Protein AF-A0A3N4W0P9-F1 (afdb_monomer)

Solvent-accessible surface area (backbone atoms only — not comparable to full-atom values): 6816 Å² total; per-residue (Å²): 141,80,86,65,71,67,56,56,59,53,51,50,53,53,49,53,49,34,47,52,51,30,51,52,28,47,51,55,32,51,57,43,63,68,37,85,79,56,54,62,72,59,41,52,51,31,51,51,50,31,51,53,30,47,50,51,33,44,52,51,45,23,78,71,71,72,51,68,62,88,84,57,79,78,70,51,73,68,54,54,52,49,53,51,51,54,50,50,52,52,53,51,50,52,53,52,52,55,53,50,51,54,52,52,55,58,50,56,64,56,56,66,71,68,74,78,84,80,132

Sequence (119 aa):
MFTFVGHNVLVTKKIDTALKDLTKALEKHAQIVGLKPVPRKKAGRAAAELRSAAATYANIVEAKTGQTNPFIDFLDPATIDSLSKERELIVAHKAAEDDAQKKSEKKSDTVEAKAADGE

pLDDT: mean 78.69, std 15.85, range [40.81, 95.69]

Structure (mmCIF, N/CA/C/O backbone):
data_AF-A0A3N4W0P9-F1
#
_entry.id   AF-A0A3N4W0P9-F1
#
loop_
_atom_site.group_PDB
_atom_site.id
_atom_site.type_symbol
_atom_site.label_atom_id
_atom_site.label_alt_id
_atom_site.label_comp_id
_atom_site.label_asym_id
_atom_site.label_entity_id
_atom_site.label_seq_id
_atom_site.pdbx_PDB_ins_code
_atom_site.Cartn_x
_atom_site.Cartn_y
_atom_site.Cartn_z
_atom_site.occupancy
_atom_site.B_iso_or_equiv
_atom_site.auth_seq_id
_atom_site.auth_comp_id
_atom_site.auth_asym_id
_atom_site.auth_atom_id
_atom_site.pdbx_PDB_model_num
ATOM 1 N N . MET A 1 1 ? -26.167 14.818 29.355 1.00 44.38 1 MET A N 1
ATOM 2 C CA . MET A 1 1 ? -25.436 15.832 28.566 1.00 44.38 1 MET A CA 1
ATOM 3 C C . MET A 1 1 ? -24.062 15.251 28.255 1.00 44.38 1 MET A C 1
ATOM 5 O O . MET A 1 1 ? -23.219 15.261 29.134 1.00 44.38 1 MET A O 1
ATOM 9 N N . PHE A 1 2 ? -23.861 14.640 27.084 1.00 44.88 2 PHE A N 1
ATOM 10 C CA . PHE A 1 2 ? -22.544 14.131 26.678 1.00 44.88 2 PHE A CA 1
ATOM 11 C C . PHE A 1 2 ? -22.329 14.332 25.172 1.00 44.88 2 PHE A C 1
ATOM 13 O O . PHE A 1 2 ? -23.239 14.224 24.354 1.00 44.88 2 PHE A O 1
ATOM 20 N N . THR A 1 3 ? -21.107 14.730 24.852 1.00 45.91 3 THR A N 1
ATOM 21 C CA . THR A 1 3 ? -20.593 15.365 23.637 1.00 45.91 3 THR A CA 1
ATOM 22 C C . THR A 1 3 ? -20.439 14.397 22.455 1.00 45.91 3 THR A C 1
ATOM 24 O O . THR A 1 3 ? -19.350 13.898 22.180 1.00 45.91 3 THR A O 1
ATOM 27 N N . PHE A 1 4 ? -21.508 14.155 21.689 1.00 48.75 4 PHE A N 1
ATOM 28 C CA . PHE A 1 4 ? -21.428 13.274 20.505 1.00 48.75 4 PHE A CA 1
ATOM 29 C C . PHE A 1 4 ? -21.184 14.000 19.165 1.00 48.75 4 PHE A C 1
ATOM 31 O O . PHE A 1 4 ? -20.782 13.383 18.179 1.00 48.75 4 PHE A O 1
ATOM 38 N N . VAL A 1 5 ? -21.352 15.326 19.116 1.00 52.59 5 VAL A N 1
ATOM 39 C CA . VAL A 1 5 ? -21.256 16.086 17.853 1.00 52.59 5 VAL A CA 1
ATOM 40 C C . VAL A 1 5 ? -19.799 16.313 17.414 1.00 52.59 5 VAL A C 1
ATOM 42 O O . VAL A 1 5 ? -19.497 16.271 16.225 1.00 52.59 5 VAL A O 1
ATOM 45 N N . GLY A 1 6 ? -18.860 16.482 18.352 1.00 52.84 6 GLY A N 1
ATOM 46 C CA . GLY A 1 6 ? -17.456 16.781 18.026 1.00 52.84 6 GLY A CA 1
ATOM 47 C C . GLY A 1 6 ? -16.653 15.592 17.480 1.00 52.84 6 GLY A C 1
ATOM 48 O O . GLY A 1 6 ? -15.791 15.771 16.621 1.00 52.84 6 GLY A O 1
ATOM 49 N N . HIS A 1 7 ? -16.948 14.372 17.940 1.00 55.25 7 HIS A N 1
ATOM 50 C CA . HIS A 1 7 ? -16.196 13.177 17.549 1.00 55.25 7 HIS A CA 1
ATOM 51 C C . HIS A 1 7 ? -16.426 12.808 16.078 1.00 55.25 7 HIS A C 1
ATOM 53 O O . HIS A 1 7 ? -15.456 12.599 15.353 1.00 55.25 7 HIS A O 1
ATOM 59 N N . ASN A 1 8 ? -17.678 12.822 15.608 1.00 58.75 8 ASN A N 1
ATOM 60 C CA . ASN A 1 8 ? -18.013 12.478 14.221 1.00 58.75 8 ASN A CA 1
ATOM 61 C C . ASN A 1 8 ? -17.370 13.425 13.200 1.00 58.75 8 ASN A C 1
ATOM 63 O O . ASN A 1 8 ? -16.827 12.972 12.199 1.00 58.75 8 ASN A O 1
ATOM 67 N N . VAL A 1 9 ? -17.335 14.728 13.490 1.00 61.56 9 VAL A N 1
ATOM 68 C CA . VAL A 1 9 ? -16.735 15.738 12.601 1.00 61.56 9 VAL A CA 1
ATOM 69 C C . VAL A 1 9 ? -15.217 15.563 12.459 1.00 61.56 9 VAL A C 1
ATOM 71 O O . VAL A 1 9 ? -14.642 15.905 11.429 1.00 61.56 9 VAL A O 1
ATOM 74 N N . LEU A 1 10 ? -14.534 15.047 13.484 1.00 62.66 10 LEU A N 1
ATOM 75 C CA . LEU A 1 10 ? -13.097 14.760 13.410 1.00 62.66 10 LEU A CA 1
ATOM 76 C C . LEU A 1 10 ? -12.804 13.420 12.727 1.00 62.66 10 LEU A C 1
ATOM 78 O O . LEU A 1 10 ? -11.766 13.289 12.076 1.00 62.66 10 LEU A O 1
ATOM 82 N N . VAL A 1 11 ? -13.699 12.438 12.868 1.00 67.69 11 VAL A N 1
ATOM 83 C CA . VAL A 1 11 ? -13.605 11.153 12.164 1.00 67.69 11 VAL A CA 1
ATOM 84 C C . VAL A 1 11 ? -13.720 11.360 10.657 1.00 67.69 11 VAL A C 1
ATOM 86 O O . VAL A 1 11 ? -12.833 10.922 9.925 1.00 67.69 11 VAL A O 1
ATOM 89 N N . THR A 1 12 ? -14.740 12.095 10.208 1.00 74.44 12 THR A N 1
ATOM 90 C CA . THR A 1 12 ? -14.949 12.371 8.781 1.00 74.44 12 THR A CA 1
ATOM 91 C C . THR A 1 12 ? -13.759 13.102 8.177 1.00 74.44 12 THR A C 1
ATOM 93 O O . THR A 1 12 ? -13.199 12.633 7.199 1.00 74.44 12 THR A O 1
ATOM 96 N N . LYS A 1 13 ? -13.242 14.147 8.835 1.00 82.38 13 LYS A N 1
ATOM 97 C CA . LYS A 1 13 ? -12.074 14.902 8.341 1.00 82.38 13 LYS A CA 1
ATOM 98 C C . LYS A 1 13 ? -10.825 14.045 8.118 1.00 82.38 13 LYS A C 1
ATOM 100 O O . LYS A 1 13 ? -10.103 14.260 7.143 1.00 82.38 13 LYS A O 1
ATOM 105 N N . LYS A 1 14 ? -10.527 13.106 9.023 1.00 84.94 14 LYS A N 1
ATOM 106 C CA . LYS A 1 14 ? -9.355 12.221 8.884 1.00 84.94 14 LYS A CA 1
ATOM 107 C C . LYS A 1 14 ? -9.538 11.225 7.743 1.00 84.94 14 LYS A C 1
ATOM 109 O O . LYS A 1 14 ? -8.607 11.039 6.964 1.00 84.94 14 LYS A O 1
ATOM 114 N N . ILE A 1 15 ? -10.731 10.643 7.628 1.00 87.50 15 ILE A N 1
ATOM 115 C CA . ILE A 1 15 ? -11.087 9.743 6.527 1.00 87.50 15 ILE A CA 1
ATOM 116 C C . ILE A 1 15 ? -11.045 10.502 5.195 1.00 87.50 15 ILE A C 1
ATOM 118 O O . ILE A 1 15 ? -10.414 10.027 4.262 1.00 87.50 15 ILE A O 1
ATOM 122 N N . ASP A 1 16 ? -11.606 11.710 5.125 1.00 89.44 16 ASP A N 1
ATOM 123 C CA . ASP A 1 16 ? -11.616 12.553 3.923 1.00 89.44 16 ASP A CA 1
ATOM 124 C C . ASP A 1 16 ? -10.204 12.939 3.476 1.00 89.44 16 ASP A C 1
ATOM 126 O O . ASP A 1 16 ? -9.915 13.007 2.283 1.00 89.44 16 ASP A O 1
ATOM 130 N N . THR A 1 17 ? -9.310 13.206 4.430 1.00 91.62 17 THR A N 1
ATOM 131 C CA . THR A 1 17 ? -7.910 13.536 4.130 1.00 91.62 17 THR A CA 1
ATOM 132 C C . THR A 1 17 ? -7.192 12.318 3.553 1.00 91.62 17 THR A C 1
ATOM 134 O O . THR A 1 17 ? -6.601 12.409 2.481 1.00 91.62 17 THR A O 1
ATOM 137 N N . ALA A 1 18 ? -7.321 11.160 4.205 1.00 90.00 18 ALA A N 1
ATOM 138 C CA . ALA A 1 18 ? -6.741 9.911 3.722 1.00 90.00 18 ALA A CA 1
ATOM 139 C C . ALA A 1 18 ? -7.329 9.475 2.370 1.00 90.00 18 ALA A C 1
ATOM 141 O O . ALA A 1 18 ? -6.603 8.982 1.510 1.00 90.00 18 ALA A O 1
ATOM 142 N N . LEU A 1 19 ? -8.628 9.707 2.154 1.00 91.31 19 LEU A N 1
ATOM 143 C CA . LEU A 1 19 ? -9.306 9.454 0.885 1.00 91.31 19 LEU A CA 1
ATOM 144 C C . LEU A 1 19 ? -8.720 10.333 -0.217 1.00 91.31 19 LEU A C 1
ATOM 146 O O . LEU A 1 19 ? -8.367 9.820 -1.272 1.00 91.31 19 LEU A O 1
ATOM 150 N N . LYS A 1 20 ? -8.547 11.638 0.030 1.00 93.81 20 LYS A N 1
ATOM 151 C CA . LYS A 1 20 ? -7.922 12.551 -0.942 1.00 93.81 20 LYS A CA 1
ATOM 152 C C . LYS A 1 20 ? -6.513 12.106 -1.320 1.00 93.81 20 LYS A C 1
ATOM 154 O O . LYS A 1 20 ? -6.154 12.167 -2.495 1.00 93.81 20 LYS A O 1
ATOM 159 N N . ASP A 1 21 ? -5.720 11.669 -0.349 1.00 93.06 21 ASP A N 1
ATOM 160 C CA . ASP A 1 21 ? -4.359 11.195 -0.606 1.00 93.06 21 ASP A CA 1
ATOM 161 C C . ASP A 1 21 ? -4.358 9.887 -1.409 1.00 93.06 21 ASP A C 1
ATOM 163 O O . ASP A 1 21 ? -3.576 9.743 -2.353 1.00 93.06 21 ASP A O 1
ATOM 167 N N . LEU A 1 22 ? -5.293 8.977 -1.119 1.00 92.62 22 LEU A N 1
ATOM 168 C CA . LEU A 1 22 ? -5.515 7.768 -1.910 1.00 92.62 22 LEU A CA 1
ATOM 169 C C . LEU A 1 22 ? -5.917 8.090 -3.356 1.00 92.62 22 LEU A C 1
ATOM 171 O O . LEU A 1 22 ? -5.337 7.532 -4.288 1.00 92.62 22 LEU A O 1
ATOM 175 N N . THR A 1 23 ? -6.859 9.012 -3.566 1.00 95.69 23 THR A N 1
ATOM 176 C CA . THR A 1 23 ? -7.292 9.427 -4.909 1.00 95.69 23 THR A CA 1
ATOM 177 C C . THR A 1 23 ? -6.134 10.022 -5.707 1.00 95.69 23 THR A C 1
ATOM 179 O O . THR A 1 23 ? -5.910 9.622 -6.847 1.00 95.69 23 THR A O 1
ATOM 182 N N . LYS A 1 24 ? -5.322 10.898 -5.101 1.00 95.06 24 LYS A N 1
ATOM 183 C CA . LYS A 1 24 ? -4.128 11.457 -5.760 1.00 95.06 24 LYS A CA 1
ATOM 184 C C . LYS A 1 24 ? -3.121 10.377 -6.150 1.00 95.06 24 LYS A C 1
ATOM 186 O O . LYS A 1 24 ? -2.529 10.441 -7.228 1.00 95.06 24 LYS A O 1
ATOM 191 N N . ALA A 1 25 ? -2.909 9.384 -5.286 1.00 93.94 25 ALA A N 1
ATOM 192 C CA . ALA A 1 25 ? -2.009 8.275 -5.583 1.00 93.94 25 ALA A CA 1
ATOM 193 C C . ALA A 1 25 ? -2.535 7.412 -6.746 1.00 93.94 25 ALA A C 1
ATOM 195 O O . ALA A 1 25 ? -1.754 7.020 -7.616 1.00 93.94 25 ALA A O 1
ATOM 196 N N . LEU A 1 26 ? -3.852 7.174 -6.805 1.00 95.06 26 LEU A N 1
ATOM 197 C CA . LEU A 1 26 ? -4.514 6.485 -7.919 1.00 95.06 26 LEU A CA 1
ATOM 198 C C . LEU A 1 26 ? -4.356 7.249 -9.234 1.00 95.06 26 LEU A C 1
ATOM 200 O O . LEU A 1 26 ? -3.934 6.664 -10.230 1.00 95.06 26 LEU A O 1
ATOM 204 N N . GLU A 1 27 ? -4.630 8.553 -9.234 1.00 95.62 27 GLU A N 1
ATOM 205 C CA . GLU A 1 27 ? -4.474 9.409 -10.413 1.00 95.62 27 GLU A CA 1
ATOM 206 C C . GLU A 1 27 ? -3.031 9.397 -10.925 1.00 95.62 27 GLU A C 1
ATOM 208 O O . GLU A 1 27 ? -2.789 9.172 -12.111 1.00 95.62 27 GLU A O 1
ATOM 213 N N . LYS A 1 28 ? -2.050 9.561 -10.029 1.00 94.06 28 LYS A N 1
ATOM 214 C CA . LYS A 1 28 ? -0.624 9.524 -10.381 1.00 94.06 28 LYS A CA 1
ATOM 215 C C . LYS A 1 28 ? -0.214 8.163 -10.948 1.00 94.06 28 LYS A C 1
ATOM 217 O O . LYS A 1 28 ? 0.540 8.100 -11.922 1.00 94.06 28 LYS A O 1
ATOM 222 N N . HIS A 1 29 ? -0.700 7.070 -10.360 1.00 93.75 29 HIS A N 1
ATOM 223 C CA . HIS A 1 29 ? -0.441 5.726 -10.865 1.00 93.75 29 HIS A CA 1
ATOM 224 C C . HIS A 1 29 ? -1.044 5.526 -12.262 1.00 93.75 29 HIS A C 1
ATOM 226 O O . HIS A 1 29 ? -0.331 5.096 -13.171 1.00 93.75 29 HIS A O 1
ATOM 232 N N . ALA A 1 30 ? -2.307 5.914 -12.458 1.00 93.56 30 ALA A N 1
ATOM 233 C CA . ALA A 1 30 ? -2.996 5.835 -13.743 1.00 93.56 30 ALA A CA 1
ATOM 234 C C . ALA A 1 30 ? -2.290 6.664 -14.827 1.00 93.56 30 ALA A C 1
ATOM 236 O O . ALA A 1 30 ? -2.066 6.164 -15.928 1.00 93.56 30 ALA A O 1
ATOM 237 N N . GLN A 1 31 ? -1.855 7.886 -14.503 1.00 93.75 31 GLN A N 1
ATOM 238 C CA . GLN A 1 31 ? -1.086 8.732 -15.420 1.00 93.75 31 GLN A CA 1
ATOM 239 C C . GLN A 1 31 ? 0.205 8.051 -15.876 1.00 93.75 31 GLN A C 1
ATOM 241 O O . GLN A 1 31 ? 0.508 8.059 -17.062 1.00 93.75 31 GLN A O 1
ATOM 246 N N .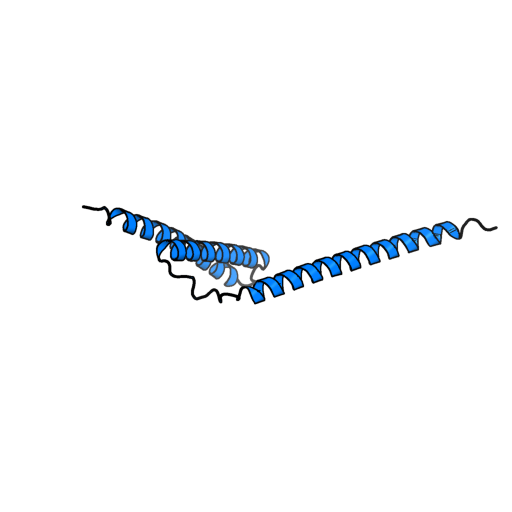 ILE A 1 32 ? 0.961 7.440 -14.959 1.00 91.75 32 ILE A N 1
ATOM 247 C CA . ILE A 1 32 ? 2.249 6.810 -15.282 1.00 91.75 32 ILE A CA 1
ATOM 248 C C . ILE A 1 32 ? 2.066 5.515 -16.079 1.00 91.75 32 ILE A C 1
ATOM 250 O O . ILE A 1 32 ? 2.840 5.254 -17.001 1.00 91.75 32 ILE A O 1
ATOM 254 N N . VAL A 1 33 ? 1.066 4.703 -15.731 1.00 91.81 33 VAL A N 1
ATOM 255 C CA . VAL A 1 33 ? 0.764 3.439 -16.423 1.00 91.81 33 VAL A CA 1
ATOM 256 C C . VAL A 1 33 ? 0.104 3.683 -17.784 1.00 91.81 33 VAL A C 1
ATOM 258 O O . VAL A 1 33 ? 0.271 2.876 -18.693 1.00 91.81 33 VAL A O 1
ATOM 261 N N . GLY A 1 34 ? -0.579 4.815 -17.959 1.00 90.19 34 GLY A N 1
ATOM 262 C CA . GLY A 1 34 ? -1.138 5.245 -19.241 1.00 90.19 34 GLY A CA 1
ATOM 263 C C . GLY A 1 34 ? -0.098 5.723 -20.263 1.00 90.19 34 GLY A C 1
ATOM 264 O O . GLY A 1 34 ? -0.423 5.844 -21.443 1.00 90.19 34 GLY A O 1
ATOM 265 N N . LEU A 1 35 ? 1.153 5.980 -19.854 1.00 88.81 35 LEU A N 1
ATOM 266 C CA . LEU A 1 35 ? 2.223 6.385 -20.772 1.00 88.81 35 LEU A CA 1
ATOM 267 C C . LEU A 1 35 ? 2.640 5.231 -21.693 1.00 88.81 35 LEU A C 1
ATOM 269 O O . LEU A 1 35 ? 2.789 4.092 -21.262 1.00 88.81 35 LEU A O 1
ATOM 273 N N . LYS A 1 36 ? 2.944 5.536 -22.957 1.00 88.62 36 LYS A N 1
ATOM 274 C CA . LYS A 1 36 ? 3.609 4.605 -23.881 1.00 88.62 36 LYS A CA 1
ATOM 275 C C . LYS A 1 36 ? 4.927 5.216 -24.369 1.00 88.62 36 LYS A C 1
ATOM 277 O O . LYS A 1 36 ? 4.875 6.244 -25.038 1.00 88.62 36 LYS A O 1
ATOM 282 N N . PRO A 1 37 ? 6.092 4.604 -24.079 1.00 85.94 37 PRO A N 1
ATOM 283 C CA . PRO A 1 37 ? 6.305 3.396 -23.269 1.00 85.94 37 PRO A CA 1
ATOM 284 C C . PRO A 1 37 ? 6.182 3.656 -21.755 1.00 85.94 37 PRO A C 1
ATOM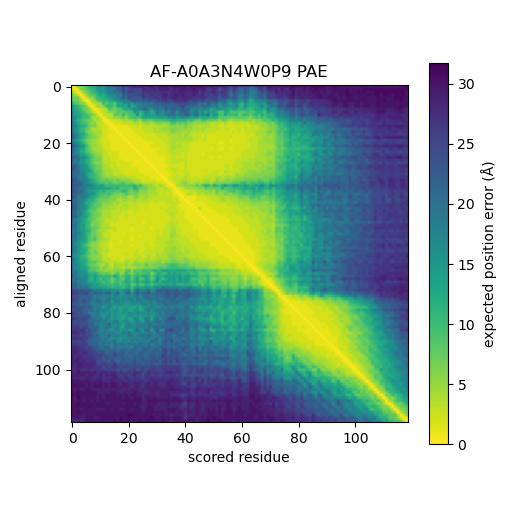 286 O O . PRO A 1 37 ? 6.544 4.728 -21.275 1.00 85.94 37 PRO A O 1
ATOM 289 N N . VAL A 1 38 ? 5.733 2.654 -20.985 1.00 88.56 38 VAL A N 1
ATOM 290 C CA . VAL A 1 38 ? 5.614 2.761 -19.519 1.00 88.56 38 VAL A CA 1
ATOM 291 C C . VAL A 1 38 ? 7.003 2.707 -18.866 1.00 88.56 38 VAL A C 1
ATOM 293 O O . VAL A 1 38 ? 7.691 1.681 -18.944 1.00 88.56 38 VAL A O 1
ATOM 296 N N . PRO A 1 39 ? 7.432 3.753 -18.142 1.00 90.62 39 PRO A N 1
ATOM 297 C CA . PRO A 1 39 ? 8.694 3.727 -17.415 1.00 90.62 39 PRO A CA 1
ATOM 298 C C . PRO A 1 39 ? 8.599 2.824 -16.172 1.00 90.62 39 PRO A C 1
ATOM 300 O O . PRO A 1 39 ? 8.119 3.251 -15.122 1.00 90.62 39 PRO A O 1
ATOM 303 N N . ARG A 1 40 ? 9.128 1.592 -16.257 1.00 91.69 40 ARG A N 1
ATOM 304 C CA . ARG A 1 40 ? 9.073 0.558 -15.194 1.00 91.69 40 ARG A CA 1
ATOM 305 C C . ARG A 1 40 ? 9.434 1.066 -13.793 1.00 91.69 40 ARG A C 1
ATOM 307 O O . ARG A 1 40 ? 8.704 0.812 -12.842 1.00 91.69 40 ARG A O 1
ATOM 314 N N . LYS A 1 41 ? 10.531 1.825 -13.655 1.00 92.62 41 LYS A N 1
ATOM 315 C CA . LYS A 1 41 ? 10.966 2.374 -12.354 1.00 92.62 41 LYS A CA 1
ATOM 316 C C . LYS A 1 41 ? 9.943 3.351 -11.763 1.00 92.62 41 LYS A C 1
ATOM 318 O O . LYS A 1 41 ? 9.688 3.318 -10.563 1.00 92.62 41 LYS A O 1
ATOM 323 N N . LYS A 1 42 ? 9.352 4.216 -12.596 1.00 89.38 42 LYS A N 1
ATOM 324 C CA .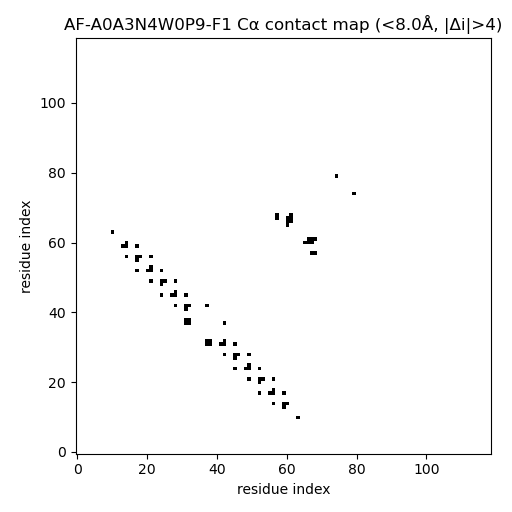 LYS A 1 42 ? 8.341 5.187 -12.150 1.00 89.38 42 LYS A CA 1
ATOM 325 C C . LYS A 1 42 ? 7.019 4.491 -11.838 1.00 89.38 42 LYS A C 1
ATOM 327 O O . LYS A 1 42 ? 6.418 4.801 -10.818 1.00 89.38 42 LYS A O 1
ATOM 332 N N . ALA A 1 43 ? 6.618 3.519 -12.658 1.00 90.50 43 ALA A N 1
ATOM 333 C CA . ALA A 1 43 ? 5.431 2.705 -12.412 1.00 90.50 43 ALA A CA 1
ATOM 334 C C . ALA A 1 43 ? 5.545 1.931 -11.090 1.00 90.50 43 ALA A C 1
ATOM 336 O O . ALA A 1 43 ? 4.612 1.947 -10.294 1.00 90.50 43 ALA A O 1
ATOM 337 N N . GLY A 1 44 ? 6.713 1.342 -10.806 1.00 92.62 44 GLY A N 1
ATOM 338 C CA . GLY A 1 44 ? 6.986 0.667 -9.536 1.00 92.62 44 GLY A CA 1
ATOM 339 C C . GLY A 1 44 ? 6.892 1.603 -8.328 1.00 92.62 44 GLY A C 1
ATOM 340 O O . GLY A 1 44 ? 6.229 1.267 -7.350 1.00 92.62 44 GLY A O 1
ATOM 341 N N . ARG A 1 45 ? 7.483 2.806 -8.409 1.00 93.12 45 ARG A N 1
ATOM 342 C CA . ARG A 1 45 ? 7.371 3.823 -7.345 1.00 93.12 45 ARG A CA 1
ATOM 343 C C . ARG A 1 45 ? 5.928 4.274 -7.129 1.00 93.12 45 ARG A C 1
ATOM 345 O O . ARG A 1 45 ? 5.465 4.279 -5.997 1.00 93.12 45 ARG A O 1
ATOM 352 N N . ALA A 1 46 ? 5.204 4.578 -8.204 1.00 92.50 46 ALA A N 1
ATOM 353 C CA . ALA A 1 46 ? 3.804 4.982 -8.121 1.00 92.50 46 ALA A CA 1
ATOM 354 C C . ALA A 1 46 ? 2.908 3.869 -7.556 1.00 92.50 46 ALA A C 1
ATOM 356 O O . ALA A 1 46 ? 2.002 4.142 -6.781 1.00 92.50 46 ALA A O 1
ATOM 357 N N . ALA A 1 47 ? 3.184 2.607 -7.896 1.00 92.06 47 ALA A N 1
ATOM 358 C CA . ALA A 1 47 ? 2.486 1.465 -7.312 1.00 92.06 47 ALA A CA 1
ATOM 359 C C . ALA A 1 47 ? 2.795 1.292 -5.814 1.00 92.06 47 ALA A C 1
ATOM 361 O O . ALA A 1 47 ? 1.923 0.884 -5.052 1.00 92.06 47 ALA A O 1
ATOM 362 N N . ALA A 1 48 ? 4.026 1.573 -5.374 1.00 92.44 48 ALA A N 1
ATOM 363 C CA . ALA A 1 48 ? 4.383 1.545 -3.956 1.00 92.44 48 ALA A CA 1
ATOM 364 C C . ALA A 1 48 ? 3.669 2.661 -3.171 1.00 92.44 48 ALA A C 1
ATOM 366 O O . ALA A 1 48 ? 3.075 2.379 -2.134 1.00 92.44 48 ALA A O 1
ATOM 367 N N . GLU A 1 49 ? 3.653 3.886 -3.707 1.00 92.06 49 GLU A N 1
ATOM 368 C CA . GLU A 1 49 ? 2.916 5.023 -3.131 1.00 92.06 49 GLU A CA 1
ATOM 369 C C . GLU A 1 49 ? 1.403 4.751 -3.048 1.00 92.06 49 GLU A C 1
ATOM 371 O O . GLU A 1 49 ? 0.768 5.038 -2.034 1.00 92.06 49 GLU A O 1
ATOM 376 N N . LEU A 1 50 ? 0.823 4.140 -4.088 1.00 93.12 50 LEU A N 1
ATOM 377 C CA . LEU A 1 50 ? -0.583 3.736 -4.086 1.00 93.12 50 LEU A CA 1
ATOM 378 C C . LEU A 1 50 ? -0.880 2.720 -2.978 1.00 93.12 50 LEU A C 1
ATOM 380 O O . LEU A 1 50 ? -1.849 2.88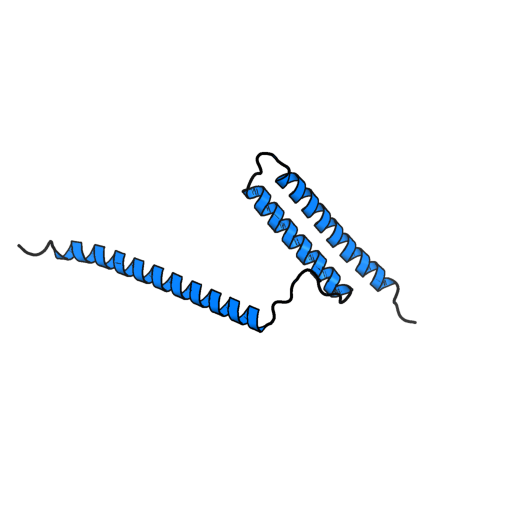4 -2.238 1.00 93.12 50 LEU A O 1
ATOM 384 N N . ARG A 1 51 ? -0.031 1.697 -2.817 1.00 90.88 51 ARG 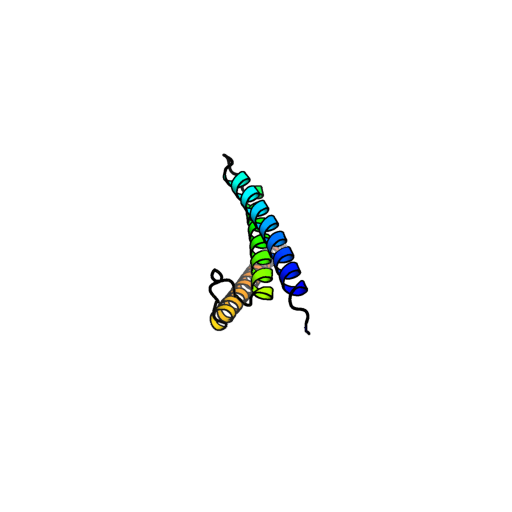A N 1
ATOM 385 C CA . ARG A 1 51 ? -0.194 0.706 -1.741 1.00 90.88 51 ARG A CA 1
ATOM 386 C C . ARG A 1 51 ? -0.106 1.342 -0.356 1.00 90.88 51 ARG A C 1
ATOM 388 O O . ARG A 1 51 ? -0.925 1.015 0.497 1.00 90.88 51 ARG A O 1
ATOM 395 N N . SE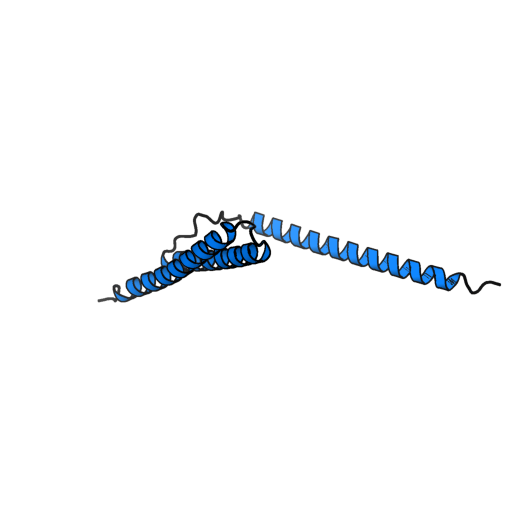R A 1 52 ? 0.837 2.259 -0.126 1.00 91.75 52 SER A N 1
ATOM 396 C CA . SER A 1 52 ? 0.961 2.924 1.178 1.00 91.75 52 SER A CA 1
ATOM 397 C C . SER A 1 52 ? -0.247 3.809 1.492 1.00 91.75 52 SER A C 1
ATOM 399 O O . SER A 1 52 ? -0.744 3.791 2.618 1.00 91.75 52 SER A O 1
ATOM 401 N N . ALA A 1 53 ? -0.757 4.549 0.501 1.00 91.69 53 ALA A N 1
ATOM 402 C CA . ALA A 1 53 ? -1.952 5.375 0.666 1.00 91.69 53 ALA A CA 1
ATOM 403 C C . ALA A 1 53 ? -3.200 4.518 0.939 1.00 91.69 53 ALA A C 1
ATOM 405 O O . ALA A 1 53 ? -3.976 4.830 1.842 1.00 91.69 53 ALA A O 1
ATOM 406 N N . ALA A 1 54 ? -3.352 3.399 0.223 1.00 90.88 54 ALA A N 1
ATOM 407 C CA . ALA A 1 54 ? -4.457 2.463 0.419 1.00 90.88 54 ALA A CA 1
ATOM 408 C C . ALA A 1 54 ? -4.432 1.833 1.817 1.00 90.88 54 ALA A C 1
ATOM 410 O O . ALA A 1 54 ? -5.456 1.821 2.497 1.00 90.88 54 ALA A O 1
ATOM 411 N N . ALA A 1 55 ? -3.260 1.385 2.279 1.00 89.12 55 ALA A N 1
ATOM 412 C CA . ALA A 1 55 ? -3.090 0.859 3.632 1.00 89.12 55 ALA A CA 1
ATOM 413 C C . ALA A 1 55 ? -3.427 1.914 4.698 1.00 89.12 55 ALA A C 1
ATOM 415 O O . ALA A 1 55 ? -4.122 1.625 5.666 1.00 89.12 55 ALA A O 1
ATOM 416 N N . THR A 1 56 ? -2.990 3.160 4.497 1.00 90.12 56 THR A N 1
ATOM 417 C CA . THR A 1 56 ? -3.264 4.260 5.434 1.00 90.12 56 THR A CA 1
ATOM 418 C C . THR A 1 56 ? -4.760 4.554 5.528 1.00 90.12 56 THR A C 1
ATOM 420 O O . THR A 1 56 ? -5.293 4.675 6.629 1.00 90.12 56 THR A O 1
ATOM 423 N N . TYR A 1 57 ? -5.450 4.631 4.387 1.00 89.31 57 TYR A N 1
ATOM 424 C CA . TYR A 1 57 ? -6.897 4.818 4.347 1.00 89.31 57 TYR A CA 1
ATOM 425 C C . TYR A 1 57 ? -7.635 3.664 5.034 1.00 89.31 57 TYR A C 1
ATOM 427 O O . TYR A 1 57 ? -8.458 3.917 5.912 1.00 89.31 57 TYR A O 1
ATOM 435 N N . ALA A 1 58 ? -7.294 2.414 4.701 1.00 88.12 58 ALA A N 1
ATOM 436 C CA . ALA A 1 58 ? -7.904 1.230 5.303 1.00 88.12 58 ALA A CA 1
ATOM 437 C C . ALA A 1 58 ? -7.731 1.207 6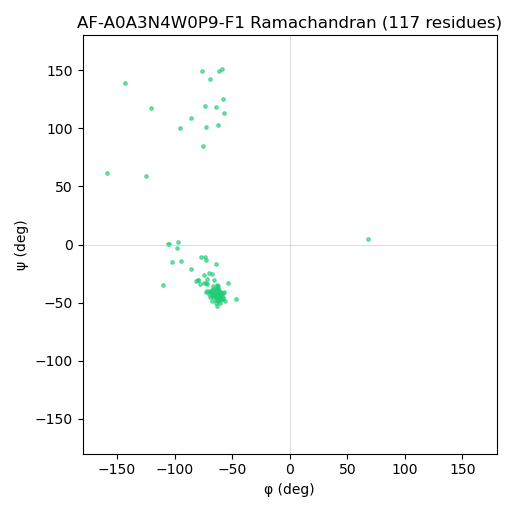.829 1.00 88.12 58 ALA A C 1
ATOM 439 O O . ALA A 1 58 ? -8.716 1.061 7.545 1.00 88.12 58 ALA A O 1
ATOM 440 N N . ASN A 1 59 ? -6.518 1.467 7.329 1.00 87.50 59 ASN A N 1
ATOM 441 C CA . ASN A 1 59 ? -6.235 1.516 8.766 1.00 87.50 59 ASN A CA 1
ATOM 442 C C . ASN A 1 59 ? -7.033 2.618 9.479 1.00 87.50 59 ASN A C 1
ATOM 444 O O . ASN A 1 59 ? -7.494 2.430 10.602 1.00 87.50 59 ASN A O 1
ATOM 448 N N . ILE A 1 60 ? -7.194 3.788 8.848 1.00 87.94 60 ILE A N 1
ATOM 449 C CA . ILE A 1 60 ? -7.973 4.894 9.422 1.00 87.94 60 ILE A CA 1
ATOM 450 C C . ILE A 1 60 ? -9.460 4.546 9.449 1.00 87.94 60 ILE A C 1
ATOM 452 O O . ILE A 1 60 ? -10.120 4.858 10.438 1.00 87.94 60 ILE A O 1
ATOM 456 N N . VAL A 1 61 ? -9.986 3.922 8.393 1.00 87.75 61 VAL A N 1
ATOM 457 C CA . VAL A 1 61 ? -11.378 3.466 8.355 1.00 87.75 61 VAL A CA 1
ATOM 458 C C . VAL A 1 61 ? -11.600 2.415 9.436 1.00 87.75 61 VAL A C 1
ATOM 460 O O . VAL A 1 61 ? -12.439 2.637 10.298 1.00 87.75 61 VAL A O 1
ATOM 463 N N . GLU A 1 62 ? -10.787 1.362 9.487 1.00 86.81 62 GLU A N 1
ATOM 464 C CA . GLU A 1 62 ? -10.889 0.296 10.488 1.00 86.81 62 GLU A CA 1
ATOM 465 C C . GLU A 1 62 ? -10.820 0.839 11.921 1.00 86.81 62 GLU A C 1
ATOM 467 O O . GLU A 1 62 ? -11.711 0.583 12.731 1.00 86.81 62 GLU A O 1
ATOM 472 N N . ALA A 1 63 ? -9.835 1.690 12.222 1.00 83.75 63 ALA A N 1
ATOM 473 C CA . ALA A 1 63 ? -9.681 2.289 13.546 1.00 83.75 63 ALA A CA 1
ATOM 474 C C . ALA A 1 63 ? -10.846 3.213 13.952 1.00 83.75 63 ALA A C 1
ATOM 476 O O . ALA A 1 63 ? -10.956 3.590 15.122 1.00 83.75 63 ALA A O 1
ATOM 477 N N . LYS A 1 64 ? -11.678 3.655 13.001 1.00 83.56 64 LYS A N 1
ATOM 478 C CA . LYS A 1 64 ? -12.764 4.615 13.242 1.00 83.56 64 LYS A CA 1
ATOM 479 C C . LYS A 1 64 ? -14.158 4.026 13.130 1.00 83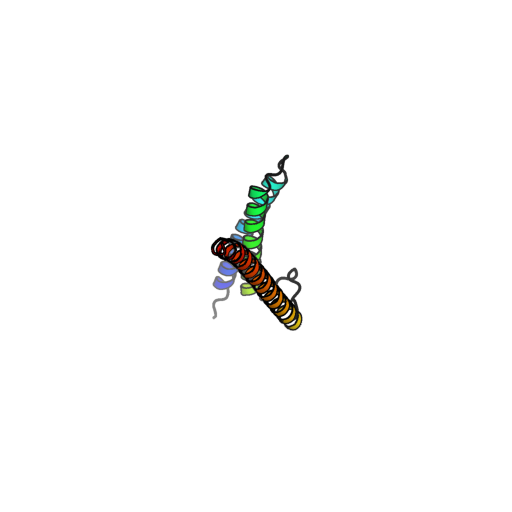.56 64 LYS A C 1
ATOM 481 O O . LYS A 1 64 ? -15.034 4.465 13.870 1.00 83.56 64 LYS A O 1
ATOM 486 N N . THR A 1 65 ? -14.370 3.080 12.228 1.00 82.19 65 THR A N 1
ATOM 487 C CA . THR A 1 65 ? -15.663 2.432 11.994 1.00 82.19 65 THR A CA 1
ATOM 488 C C . THR A 1 65 ? -15.728 1.047 12.626 1.00 82.19 65 THR A C 1
ATOM 490 O O . THR A 1 65 ? -16.819 0.497 12.747 1.00 82.19 65 THR A O 1
ATOM 493 N N . GLY A 1 66 ? -14.586 0.471 13.021 1.00 79.56 66 GLY A N 1
ATOM 494 C CA . GLY A 1 66 ? -14.491 -0.926 13.445 1.00 79.56 66 GLY A CA 1
ATOM 495 C C . GLY A 1 66 ? -14.734 -1.918 12.304 1.00 79.56 66 GLY A C 1
ATOM 496 O O . GLY A 1 66 ? -14.786 -3.120 12.546 1.00 79.56 66 GLY A O 1
ATOM 497 N N . GLN A 1 67 ? -14.907 -1.432 11.069 1.00 76.88 67 GLN A N 1
ATOM 498 C CA . GLN A 1 67 ? -15.056 -2.277 9.894 1.00 76.88 67 GLN A CA 1
ATOM 499 C C . GLN A 1 67 ? -13.669 -2.622 9.375 1.00 76.88 67 GLN A C 1
ATOM 501 O O . GLN A 1 67 ? -12.960 -1.771 8.836 1.00 76.88 67 GLN A O 1
ATOM 506 N N . THR A 1 68 ? -13.298 -3.879 9.557 1.00 75.00 68 THR A N 1
ATOM 507 C CA . THR A 1 68 ? -12.085 -4.453 8.993 1.00 75.00 68 THR A CA 1
ATOM 508 C C . THR A 1 68 ? -12.117 -4.404 7.466 1.00 75.00 68 THR A C 1
ATOM 510 O O . THR A 1 68 ? -13.179 -4.437 6.839 1.00 75.00 68 THR A O 1
ATOM 513 N N . ASN A 1 69 ? -10.939 -4.288 6.852 1.00 72.25 69 ASN A N 1
ATOM 514 C CA . ASN A 1 69 ? -10.818 -4.190 5.401 1.00 72.25 69 ASN A CA 1
ATOM 515 C C . ASN A 1 69 ? -11.317 -5.483 4.717 1.00 72.25 69 ASN A C 1
ATOM 517 O O . ASN A 1 69 ? -10.696 -6.528 4.905 1.00 72.25 69 ASN A O 1
ATOM 521 N N . PRO A 1 70 ? -12.368 -5.428 3.874 1.00 71.75 70 PRO A N 1
ATOM 522 C CA . PRO A 1 70 ? -12.941 -6.617 3.242 1.00 71.75 70 PRO A CA 1
ATOM 523 C C . PRO A 1 70 ? -12.076 -7.194 2.112 1.00 71.75 70 PRO A C 1
ATOM 525 O O . PRO A 1 70 ? -12.373 -8.271 1.611 1.00 71.75 70 PRO A O 1
ATOM 528 N N . PHE A 1 71 ? -11.040 -6.473 1.671 1.00 69.25 71 PHE A N 1
ATOM 529 C CA . PHE A 1 71 ? -10.139 -6.901 0.596 1.00 69.25 71 PHE A CA 1
ATOM 530 C C . PHE A 1 71 ? -8.840 -7.527 1.106 1.00 69.25 71 PHE A C 1
ATOM 532 O O . PHE A 1 71 ? -8.003 -7.942 0.304 1.00 69.25 71 PHE A O 1
ATOM 539 N N . ILE A 1 72 ? -8.640 -7.558 2.424 1.00 70.06 72 ILE A N 1
ATOM 540 C CA . ILE A 1 72 ? -7.565 -8.332 3.030 1.00 70.06 72 ILE A CA 1
ATOM 541 C C . ILE A 1 72 ? -8.199 -9.661 3.419 1.00 70.06 72 ILE A C 1
ATOM 543 O O . ILE A 1 72 ? -8.896 -9.739 4.429 1.00 70.06 72 ILE A O 1
ATOM 547 N N . ASP A 1 73 ? -7.979 -10.692 2.599 1.00 63.28 73 ASP A N 1
ATOM 548 C CA . ASP A 1 73 ? -8.213 -12.064 3.040 1.00 63.28 73 ASP A CA 1
ATOM 549 C C . ASP A 1 73 ? -7.351 -12.270 4.281 1.00 63.28 73 ASP A C 1
ATOM 551 O O . ASP A 1 73 ? -6.118 -12.195 4.229 1.00 63.28 73 ASP A O 1
ATOM 555 N N . PHE A 1 74 ? -8.009 -12.445 5.423 1.00 63.75 74 PHE A N 1
ATOM 556 C CA . PHE A 1 74 ? -7.331 -12.801 6.653 1.00 63.75 74 PHE A CA 1
ATOM 557 C C . PHE A 1 74 ? -6.674 -14.156 6.416 1.00 63.75 74 PHE A C 1
ATOM 559 O O . PHE A 1 74 ? -7.345 -15.187 6.415 1.00 63.75 74 PHE A O 1
ATOM 566 N N . LEU A 1 75 ? -5.360 -14.151 6.191 1.00 67.75 75 LEU A N 1
ATOM 567 C CA . LEU A 1 75 ? -4.575 -15.366 6.321 1.00 67.75 75 LEU A CA 1
ATOM 568 C C . LEU A 1 75 ? -4.779 -15.842 7.755 1.00 67.75 75 LEU A C 1
ATOM 570 O O . LEU A 1 75 ? -4.594 -15.068 8.701 1.00 67.75 75 LEU A O 1
ATOM 574 N N . ASP A 1 76 ? -5.210 -17.088 7.912 1.00 78.38 76 ASP A N 1
ATOM 575 C CA . ASP A 1 76 ? -5.312 -17.659 9.240 1.00 78.38 76 ASP A CA 1
ATOM 576 C C . ASP A 1 76 ? -3.919 -17.631 9.906 1.00 78.38 76 ASP A C 1
ATOM 578 O O . ASP A 1 76 ? -2.883 -17.663 9.226 1.00 78.38 76 ASP A O 1
ATOM 582 N N . PRO A 1 77 ? -3.852 -17.537 11.245 1.00 80.38 77 PRO A N 1
ATOM 583 C CA . PRO A 1 77 ? -2.572 -17.499 11.948 1.00 80.38 77 PRO A CA 1
ATOM 584 C C . PRO A 1 77 ? -1.658 -18.674 11.569 1.00 80.38 77 PRO A C 1
ATOM 586 O O . PRO A 1 77 ? -0.446 -18.505 11.459 1.00 80.38 77 PRO A O 1
ATOM 589 N N . ALA A 1 78 ? -2.243 -19.841 11.276 1.00 85.25 78 ALA A N 1
ATOM 590 C CA . ALA A 1 78 ? -1.510 -21.022 10.838 1.00 85.25 78 ALA A CA 1
ATOM 591 C C . ALA A 1 78 ? -0.806 -20.825 9.481 1.00 85.25 78 ALA A C 1
ATOM 593 O O . ALA A 1 78 ? 0.340 -21.251 9.327 1.00 85.25 78 ALA A O 1
ATOM 594 N N . THR A 1 79 ? -1.431 -20.147 8.512 1.00 84.00 79 THR A N 1
ATOM 595 C CA . THR A 1 79 ? -0.790 -19.824 7.228 1.00 84.00 79 THR A CA 1
ATOM 596 C C . THR A 1 79 ? 0.342 -18.821 7.414 1.00 84.00 79 THR A C 1
ATOM 598 O O . THR A 1 79 ? 1.400 -18.982 6.806 1.00 84.00 79 THR A O 1
ATOM 601 N N . ILE A 1 80 ? 0.178 -17.816 8.280 1.00 86.75 80 ILE A N 1
ATOM 602 C CA . ILE A 1 80 ? 1.249 -16.849 8.585 1.00 86.75 80 ILE A CA 1
ATOM 603 C C . ILE A 1 80 ? 2.465 -17.564 9.189 1.00 86.75 80 ILE A C 1
ATOM 605 O O . ILE A 1 80 ? 3.601 -17.320 8.765 1.00 86.75 80 ILE A O 1
ATOM 609 N N . ASP A 1 81 ? 2.236 -18.482 10.127 1.00 89.50 81 ASP A N 1
ATOM 610 C CA . ASP A 1 81 ? 3.292 -19.290 10.739 1.00 89.50 81 ASP A CA 1
ATOM 611 C C . ASP A 1 81 ? 3.975 -20.207 9.716 1.00 89.50 81 ASP A C 1
ATOM 613 O O . ASP A 1 81 ? 5.204 -20.325 9.713 1.00 89.50 81 ASP A O 1
ATOM 617 N N . SER A 1 82 ? 3.204 -20.834 8.819 1.00 92.75 82 SER A N 1
ATOM 618 C CA . SER A 1 82 ? 3.743 -21.674 7.741 1.00 92.75 82 SER A CA 1
ATOM 619 C C . SER A 1 82 ? 4.647 -20.871 6.806 1.00 92.75 82 SER A C 1
ATOM 621 O O . SER A 1 82 ? 5.800 -21.239 6.591 1.00 92.75 82 SER A O 1
ATOM 623 N N . LEU A 1 83 ? 4.170 -19.721 6.316 1.00 90.25 83 LEU A N 1
ATOM 624 C CA . LEU A 1 83 ? 4.929 -18.849 5.415 1.00 90.25 83 LEU A CA 1
ATOM 625 C C . LEU A 1 83 ? 6.191 -18.281 6.077 1.00 90.25 83 LEU A C 1
ATOM 627 O O . LEU A 1 83 ? 7.221 -18.115 5.420 1.00 90.25 83 LEU A O 1
ATOM 631 N N . SER A 1 84 ? 6.134 -17.997 7.380 1.00 91.56 84 SER A N 1
ATOM 632 C CA . SER A 1 84 ? 7.291 -17.509 8.138 1.00 91.56 84 SER A CA 1
ATOM 633 C C . SER A 1 84 ? 8.374 -18.583 8.253 1.00 91.56 84 SER A C 1
ATOM 635 O O . SER A 1 84 ? 9.539 -18.304 7.965 1.00 91.56 84 SER A O 1
ATOM 637 N N . LYS A 1 85 ? 7.988 -19.829 8.560 1.00 93.38 85 LYS A N 1
ATOM 638 C CA . LYS A 1 85 ? 8.907 -20.979 8.585 1.00 93.38 85 LYS A CA 1
ATOM 639 C C . LYS A 1 85 ? 9.515 -21.250 7.214 1.00 93.38 85 LYS A C 1
ATOM 641 O O . LYS A 1 85 ? 10.723 -21.435 7.104 1.00 93.38 85 LYS A O 1
ATOM 646 N N . GLU A 1 86 ? 8.706 -21.229 6.157 1.00 90.81 86 GLU A N 1
ATOM 647 C CA . GLU A 1 86 ? 9.205 -21.396 4.789 1.00 90.81 86 GLU A CA 1
ATOM 648 C C . GLU A 1 86 ? 10.221 -20.307 4.422 1.00 90.81 86 GLU A C 1
ATOM 650 O O . GLU A 1 86 ? 11.279 -20.600 3.861 1.00 90.81 86 GLU A O 1
ATOM 655 N N . ARG A 1 87 ? 9.960 -19.050 4.802 1.00 93.19 87 ARG A N 1
ATOM 656 C CA . ARG A 1 87 ? 10.898 -17.941 4.587 1.00 93.19 87 ARG A CA 1
ATOM 657 C C . ARG A 1 87 ? 12.221 -18.159 5.320 1.00 93.19 87 ARG A C 1
ATOM 659 O O . ARG A 1 87 ? 13.276 -17.902 4.741 1.00 93.19 87 ARG A O 1
ATOM 666 N N . GLU A 1 88 ? 12.176 -18.605 6.571 1.00 93.44 88 GLU A N 1
ATOM 667 C CA . GLU A 1 88 ? 13.375 -18.904 7.362 1.00 93.44 88 GLU A CA 1
ATOM 668 C C . GLU A 1 88 ? 14.203 -20.030 6.734 1.00 93.44 88 GLU A C 1
ATOM 670 O O . GLU A 1 88 ? 15.420 -19.891 6.599 1.00 93.44 88 GLU A O 1
ATOM 675 N N . LEU A 1 89 ? 13.550 -21.094 6.256 1.00 91.44 89 LEU A N 1
ATOM 676 C CA . LEU A 1 89 ? 14.214 -22.203 5.566 1.00 91.44 89 LEU A CA 1
ATOM 677 C C . LEU A 1 89 ? 14.920 -21.751 4.284 1.00 91.44 89 LEU A C 1
ATOM 679 O O . LEU A 1 89 ? 16.057 -22.147 4.038 1.00 91.44 89 LEU A O 1
ATOM 683 N N . ILE A 1 90 ? 14.294 -20.880 3.489 1.00 91.12 90 ILE A N 1
ATOM 684 C CA . ILE A 1 90 ? 14.909 -20.337 2.268 1.00 91.12 90 ILE A CA 1
ATOM 685 C C . ILE A 1 90 ? 16.145 -19.494 2.601 1.00 91.12 90 ILE A C 1
ATOM 687 O O . ILE A 1 90 ? 17.153 -19.573 1.900 1.00 91.12 90 ILE A O 1
ATOM 691 N N . VAL A 1 91 ? 16.084 -18.676 3.657 1.00 92.06 91 VAL A N 1
ATOM 692 C CA . VAL A 1 91 ? 17.234 -17.870 4.097 1.00 92.06 91 VAL A CA 1
ATOM 693 C C . VAL A 1 91 ? 18.377 -18.773 4.558 1.00 92.06 91 VAL A C 1
ATOM 695 O O . VAL A 1 91 ? 19.518 -18.550 4.158 1.00 92.06 91 VAL A O 1
ATOM 698 N N . ALA A 1 92 ? 18.074 -19.813 5.338 1.00 88.50 92 ALA A N 1
ATOM 699 C CA . ALA A 1 92 ? 19.065 -20.785 5.786 1.00 88.50 92 ALA A CA 1
ATOM 700 C C . ALA A 1 92 ? 19.699 -21.545 4.610 1.00 88.50 92 ALA A C 1
ATOM 702 O O . ALA A 1 92 ? 20.918 -21.704 4.570 1.00 88.50 92 ALA A O 1
ATOM 703 N N . HIS A 1 93 ? 18.894 -21.960 3.627 1.00 84.50 93 HIS A N 1
ATOM 704 C CA . HIS A 1 93 ? 19.382 -22.656 2.437 1.00 84.50 93 HIS A CA 1
ATOM 705 C C . HIS A 1 93 ? 20.339 -21.784 1.621 1.00 84.50 93 HIS A C 1
ATOM 707 O O . HIS A 1 93 ? 21.432 -22.222 1.279 1.00 84.50 93 HIS A O 1
ATOM 713 N N . LYS A 1 94 ? 19.970 -20.521 1.376 1.00 86.50 94 LYS A N 1
ATOM 714 C CA . LYS A 1 94 ? 20.825 -19.577 0.642 1.00 86.50 94 LYS A CA 1
ATOM 715 C C . LYS A 1 94 ? 22.138 -19.294 1.367 1.00 86.50 94 LYS A C 1
ATOM 717 O O . LYS A 1 94 ? 23.186 -19.281 0.737 1.00 86.50 94 LYS A O 1
ATOM 722 N N . ALA A 1 95 ? 22.098 -19.125 2.689 1.00 81.19 95 ALA A N 1
ATOM 723 C CA . ALA A 1 95 ? 23.313 -18.934 3.480 1.00 81.19 95 ALA A CA 1
ATOM 724 C C . ALA A 1 95 ? 24.248 -20.156 3.403 1.00 81.19 95 ALA A C 1
ATOM 726 O O . ALA A 1 95 ? 25.462 -20.001 3.279 1.00 81.19 95 ALA A O 1
ATOM 727 N N . ALA A 1 96 ? 23.688 -21.370 3.423 1.00 77.56 96 ALA A N 1
ATOM 728 C CA . ALA A 1 96 ? 24.460 -22.600 3.278 1.00 77.56 96 ALA A CA 1
ATOM 729 C C . ALA A 1 96 ? 25.087 -22.745 1.878 1.00 77.56 96 ALA A C 1
ATOM 731 O O . ALA A 1 96 ? 26.227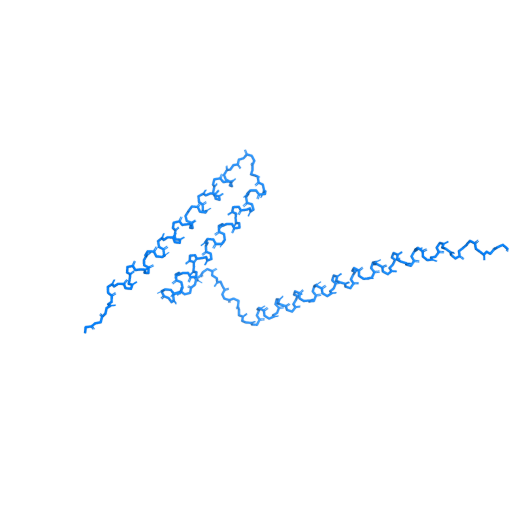 -23.197 1.766 1.00 77.56 96 ALA A O 1
ATOM 732 N N . GLU A 1 97 ? 24.375 -22.343 0.821 1.00 78.31 97 GLU A N 1
ATOM 733 C CA . GLU A 1 97 ? 24.904 -22.311 -0.549 1.00 78.31 97 GLU A CA 1
ATOM 734 C C . GLU A 1 97 ? 26.050 -21.298 -0.697 1.00 78.31 97 GLU A C 1
ATOM 736 O O . GLU A 1 97 ? 27.101 -21.643 -1.242 1.00 78.31 97 GLU A O 1
ATOM 741 N N . ASP A 1 98 ? 25.898 -20.092 -0.143 1.00 77.88 98 ASP A N 1
ATOM 742 C CA . ASP A 1 98 ? 26.929 -19.047 -0.174 1.00 77.88 98 ASP A CA 1
ATOM 743 C C . ASP A 1 98 ? 28.204 -19.473 0.585 1.00 77.88 98 ASP A C 1
ATOM 745 O O . ASP A 1 98 ? 29.330 -19.220 0.143 1.00 77.88 98 ASP A O 1
ATOM 749 N N . ASP A 1 99 ? 28.055 -20.161 1.722 1.00 73.50 99 ASP A N 1
ATOM 750 C CA . ASP A 1 99 ? 29.183 -20.683 2.503 1.00 73.50 99 ASP A CA 1
ATOM 751 C C . ASP A 1 99 ? 29.864 -21.884 1.830 1.00 73.50 99 ASP A C 1
ATOM 753 O O . ASP A 1 99 ? 31.086 -22.055 1.937 1.00 73.50 99 ASP A O 1
ATOM 757 N N . ALA A 1 100 ? 29.099 -22.718 1.119 1.00 71.62 100 ALA A N 1
ATOM 758 C CA . ALA A 1 100 ? 29.639 -23.814 0.325 1.00 71.62 100 ALA A CA 1
ATOM 759 C C . ALA A 1 100 ? 30.461 -23.288 -0.863 1.00 71.62 100 ALA A C 1
ATOM 761 O O . ALA A 1 100 ? 31.570 -23.778 -1.089 1.00 71.62 100 ALA A O 1
ATOM 762 N N . GLN A 1 101 ? 29.978 -22.247 -1.550 1.00 68.50 101 GLN A N 1
ATOM 763 C CA . GLN A 1 101 ? 30.694 -21.605 -2.657 1.00 68.50 101 GLN A CA 1
ATOM 764 C C . GLN A 1 101 ? 32.003 -20.943 -2.199 1.00 68.50 101 GLN A C 1
ATOM 766 O O . GLN A 1 101 ? 33.059 -21.194 -2.786 1.00 68.50 101 GLN A O 1
ATOM 771 N N . LYS A 1 102 ? 31.995 -20.217 -1.072 1.00 67.00 102 LYS A N 1
ATOM 772 C CA . LYS A 1 102 ? 33.222 -19.632 -0.491 1.00 67.00 102 LYS A CA 1
ATOM 773 C C . LYS A 1 102 ? 34.249 -20.683 -0.071 1.00 67.00 102 LYS A C 1
ATOM 775 O O . LYS A 1 102 ? 35.456 -20.460 -0.178 1.00 67.00 102 LYS A O 1
ATOM 780 N N . LYS A 1 103 ? 33.798 -21.842 0.424 1.00 63.44 103 LYS A N 1
ATOM 781 C CA . LYS A 1 103 ? 34.693 -22.963 0.756 1.00 63.44 103 LYS A CA 1
ATOM 782 C C . LYS A 1 103 ? 35.260 -23.637 -0.491 1.00 63.44 103 LYS A C 1
ATOM 784 O O . LYS A 1 103 ? 36.407 -24.076 -0.432 1.00 63.44 103 LYS A O 1
ATOM 789 N N . SER A 1 104 ? 34.510 -23.715 -1.593 1.00 60.91 104 SER A N 1
ATOM 790 C CA . SER A 1 104 ? 35.048 -24.222 -2.862 1.00 60.91 104 SER A CA 1
ATOM 791 C C . SER A 1 104 ? 36.066 -23.269 -3.491 1.00 60.91 104 SER A C 1
ATOM 793 O O . SER A 1 104 ? 37.110 -23.746 -3.924 1.00 60.91 104 SER A O 1
ATOM 795 N N . GLU A 1 105 ? 35.841 -21.952 -3.440 1.00 58.72 105 GLU A N 1
ATOM 796 C CA . GLU A 1 105 ? 36.784 -20.945 -3.962 1.00 58.72 105 GLU A CA 1
ATOM 797 C C . GLU A 1 105 ? 38.083 -20.881 -3.139 1.00 58.72 105 GLU A C 1
ATOM 799 O O . GLU A 1 105 ? 39.184 -20.870 -3.684 1.00 58.72 105 GLU A O 1
ATOM 804 N N . LYS A 1 106 ? 38.000 -20.971 -1.804 1.00 55.59 106 LYS A N 1
ATOM 805 C CA . LYS A 1 106 ? 39.201 -21.014 -0.948 1.00 55.59 106 LYS A CA 1
ATOM 806 C C . LYS A 1 106 ? 40.018 -22.304 -1.120 1.00 55.59 106 LYS A C 1
ATOM 808 O O . LYS A 1 106 ? 41.222 -22.327 -0.850 1.00 55.59 106 LYS A O 1
ATOM 813 N N . LYS A 1 107 ? 39.374 -23.398 -1.546 1.00 55.19 107 LYS A N 1
ATOM 814 C CA . LYS A 1 107 ? 40.041 -24.684 -1.790 1.00 55.19 107 LYS A CA 1
ATOM 815 C C . LYS A 1 107 ? 40.764 -24.704 -3.140 1.00 55.19 107 LYS A C 1
ATOM 817 O O . LYS A 1 107 ? 41.796 -25.360 -3.213 1.00 55.19 107 LYS A O 1
ATOM 822 N N . SER A 1 108 ? 40.296 -23.975 -4.157 1.00 53.09 108 SER A N 1
ATOM 823 C CA . SER A 1 108 ? 41.030 -23.817 -5.424 1.00 53.09 108 SER A CA 1
ATOM 824 C C . SER A 1 108 ? 42.316 -23.002 -5.259 1.00 53.09 108 SER A C 1
ATOM 826 O O . SER A 1 108 ? 43.356 -23.447 -5.735 1.00 53.09 108 SER A O 1
ATOM 828 N N . ASP A 1 109 ? 42.305 -21.920 -4.473 1.00 56.78 109 ASP A N 1
ATOM 829 C CA . ASP A 1 109 ? 43.504 -21.080 -4.271 1.00 56.78 109 ASP A CA 1
ATOM 830 C C . ASP A 1 109 ? 44.605 -21.773 -3.444 1.00 56.78 109 ASP A C 1
ATOM 832 O O . ASP A 1 109 ? 45.788 -21.457 -3.554 1.00 56.78 109 ASP A O 1
ATOM 836 N N . THR A 1 110 ? 44.245 -22.756 -2.610 1.00 53.47 110 THR A N 1
ATOM 837 C CA . THR A 1 110 ? 45.222 -23.481 -1.774 1.00 53.47 110 THR A CA 1
ATOM 838 C C . THR A 1 110 ? 45.880 -24.653 -2.518 1.00 53.47 110 THR A C 1
ATOM 840 O O . THR A 1 110 ? 46.954 -25.106 -2.124 1.00 53.47 110 THR A O 1
ATOM 843 N N . VAL A 1 111 ? 45.260 -25.165 -3.589 1.00 53.62 111 VAL A N 1
ATOM 844 C CA . VAL A 1 111 ? 45.815 -26.290 -4.365 1.00 53.62 111 VAL A CA 1
ATOM 845 C C . VAL A 1 111 ? 46.911 -25.820 -5.330 1.00 53.62 111 VAL A C 1
ATOM 847 O O . VAL A 1 111 ? 47.879 -26.552 -5.520 1.00 53.62 111 VAL A O 1
ATOM 850 N N . GLU A 1 112 ? 46.849 -24.588 -5.848 1.00 49.41 112 GLU A N 1
ATOM 851 C CA . GLU A 1 112 ? 47.914 -24.025 -6.700 1.00 49.41 112 GLU A CA 1
ATOM 852 C C . GLU A 1 112 ? 49.199 -23.670 -5.929 1.00 49.41 112 GLU A C 1
ATOM 854 O O . GLU A 1 112 ? 50.294 -23.810 -6.465 1.00 49.41 112 GLU A O 1
ATOM 859 N N . ALA A 1 113 ? 49.112 -23.310 -4.643 1.00 51.97 113 ALA A N 1
ATOM 860 C CA . ALA A 1 113 ? 50.290 -22.957 -3.840 1.00 51.97 113 ALA A CA 1
ATOM 861 C C . ALA A 1 113 ? 51.131 -24.163 -3.369 1.00 51.97 113 ALA A C 1
ATOM 863 O O . ALA A 1 113 ? 52.228 -23.974 -2.852 1.00 51.97 113 ALA A O 1
ATOM 864 N N . LYS A 1 114 ? 50.640 -25.406 -3.515 1.00 49.28 114 LYS A N 1
ATOM 865 C CA . LYS A 1 114 ? 51.332 -26.617 -3.023 1.00 49.28 114 LYS A CA 1
ATOM 866 C C . LYS A 1 114 ? 51.984 -27.464 -4.125 1.00 49.28 114 LYS A C 1
ATOM 868 O O . LYS A 1 114 ? 52.586 -28.486 -3.813 1.00 49.28 114 LYS A O 1
ATOM 873 N N . ALA A 1 115 ? 51.883 -27.050 -5.389 1.00 50.19 115 ALA A N 1
ATOM 874 C CA . ALA A 1 115 ? 52.505 -27.729 -6.531 1.00 50.19 115 ALA A CA 1
ATOM 875 C C . ALA A 1 115 ? 53.858 -27.119 -6.962 1.00 50.19 115 ALA A C 1
ATOM 877 O O . ALA A 1 115 ? 54.439 -27.589 -7.933 1.00 50.19 115 ALA A O 1
ATOM 878 N N . ALA A 1 116 ? 54.361 -26.095 -6.257 1.00 53.03 116 ALA A N 1
ATOM 879 C CA . ALA A 1 116 ? 55.579 -25.360 -6.627 1.00 53.03 116 ALA A CA 1
ATOM 880 C C . ALA A 1 116 ? 56.837 -25.690 -5.785 1.00 53.03 116 ALA A C 1
ATOM 882 O O . ALA A 1 116 ? 57.889 -25.122 -6.051 1.00 53.03 116 ALA A O 1
ATOM 883 N N . ASP A 1 117 ? 56.759 -26.598 -4.803 1.00 52.31 117 ASP A N 1
ATOM 884 C CA . ASP A 1 117 ? 57.864 -26.924 -3.872 1.00 52.31 117 ASP A CA 1
ATOM 885 C C . ASP A 1 117 ? 58.186 -28.434 -3.891 1.00 52.31 117 ASP A C 1
ATOM 887 O O . ASP A 1 117 ? 58.044 -29.157 -2.903 1.00 52.31 117 ASP A O 1
ATOM 891 N N . GLY A 1 118 ? 58.544 -28.944 -5.068 1.00 50.97 118 GLY A N 1
ATOM 892 C CA . GLY A 1 118 ? 58.898 -30.348 -5.267 1.00 50.97 118 GLY A CA 1
ATOM 893 C C . GLY A 1 118 ? 59.735 -30.567 -6.523 1.00 50.97 118 GLY A C 1
ATOM 894 O O . GLY A 1 118 ? 59.283 -31.263 -7.428 1.00 50.97 118 GLY A O 1
ATOM 895 N N . GLU A 1 119 ? 60.923 -29.960 -6.562 1.00 40.81 119 GLU A N 1
ATOM 896 C CA . GLU A 1 119 ? 62.080 -30.440 -7.339 1.00 40.81 119 GLU A CA 1
ATOM 897 C C . GLU A 1 119 ? 63.114 -31.061 -6.394 1.00 40.81 119 GLU A C 1
ATOM 899 O O . GLU A 1 119 ? 63.341 -30.486 -5.302 1.00 40.81 119 GLU A O 1
#

Foldseek 3Di:
DDDPPVLVVVLVVQLVVLVVQLVVLVVLLCVQVVDVVRDPVSNVVSVVSNVVSVVSNQVSCCVRVVDHDPPDPPDPVVNVVVVVVVVVVVVVVVVVVVVVVVVVVVVVVVVVVPVPPDD

Secondary structure (DSSP, 8-state):
----HHHHHHHHHHHHHHHHHHHHHHHHHHHHHTSSS--HHHHHHHHHHHHHHHHHHHHHHHHHH----TTS----HHHHHHHHHHHHHHHHHHHHHHHHHHHHHHHHHHHHTTSSS--

Radius of gyration: 27.14 Å; Cα contacts (8 Å, |Δi|>4): 43; chains: 1; bounding box: 88×47×52 Å

Nearest PDB structures (foldseek):
  6h7w-assembly1_B  TM=4.468E-01  e=3.160E+00  Thermochaetoides thermophila DSM 1495
  2efk-assembly1_A-2  TM=4.642E-01  e=4.301E+00  Homo sapiens

Mean predicted aligned error: 14.98 Å